Protein AF-B2ABG3-F1 (afdb_monomer)

Structure (mmCIF, N/CA/C/O backbone):
data_AF-B2ABG3-F1
#
_entry.id   AF-B2ABG3-F1
#
loop_
_atom_site.group_PDB
_atom_site.id
_atom_site.type_symbol
_atom_site.label_atom_id
_atom_site.label_alt_id
_atom_site.label_comp_id
_atom_site.label_asym_i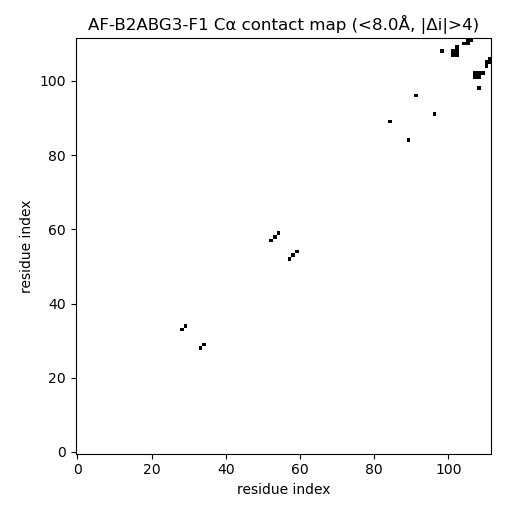d
_atom_site.label_entity_id
_atom_site.label_seq_id
_atom_site.pdbx_PDB_ins_code
_atom_site.Cartn_x
_atom_site.Cartn_y
_atom_site.Cartn_z
_atom_site.occupancy
_atom_site.B_iso_or_equiv
_atom_site.auth_se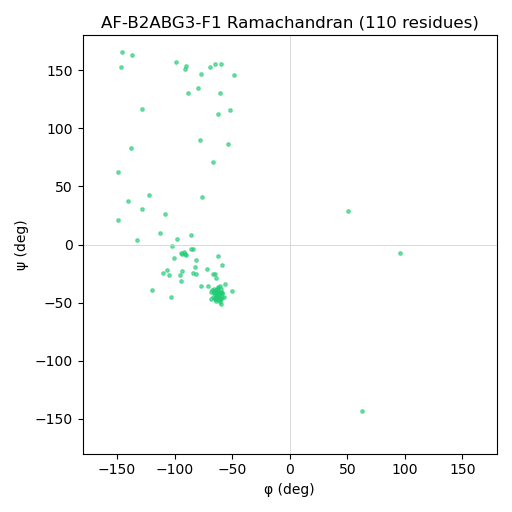q_id
_atom_site.auth_comp_id
_atom_site.auth_asym_id
_atom_site.auth_atom_id
_atom_site.pdbx_PDB_model_num
ATOM 1 N N . MET A 1 1 ? 32.255 -56.702 -76.978 1.00 50.16 1 MET A N 1
ATOM 2 C CA . MET A 1 1 ? 32.017 -55.247 -76.815 1.00 50.16 1 MET A CA 1
ATOM 3 C C . MET A 1 1 ? 30.894 -54.954 -75.803 1.00 50.16 1 MET A C 1
ATOM 5 O O . MET A 1 1 ? 29.896 -54.363 -76.181 1.00 50.16 1 MET A O 1
ATOM 9 N N . ILE A 1 2 ? 31.014 -55.326 -74.518 1.00 52.84 2 ILE A N 1
ATOM 10 C CA . ILE A 1 2 ? 30.039 -54.917 -73.473 1.00 52.84 2 ILE A CA 1
ATOM 11 C C . ILE A 1 2 ? 30.757 -54.794 -72.114 1.00 52.84 2 ILE A C 1
ATOM 13 O O . ILE A 1 2 ? 30.501 -55.562 -71.199 1.00 52.84 2 ILE A O 1
ATOM 17 N N . ALA A 1 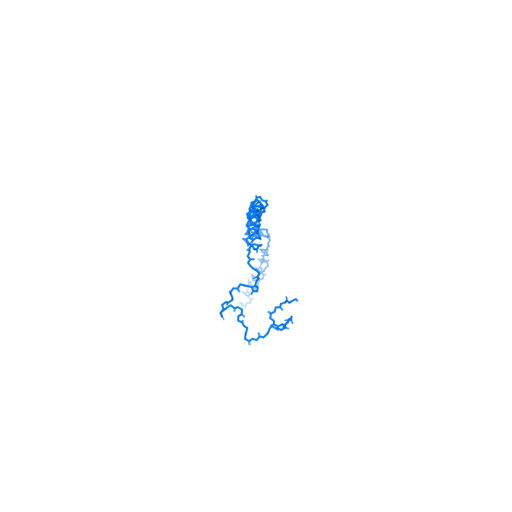3 ? 31.724 -53.882 -71.982 1.00 54.84 3 ALA A N 1
ATOM 18 C CA . ALA A 1 3 ? 32.421 -53.694 -70.697 1.00 54.84 3 ALA A CA 1
ATOM 19 C C . ALA A 1 3 ? 32.907 -52.257 -70.439 1.00 54.84 3 ALA A C 1
ATOM 21 O O . ALA A 1 3 ? 33.816 -52.050 -69.646 1.00 54.84 3 ALA A O 1
ATOM 22 N N . GLN A 1 4 ? 32.335 -51.245 -71.106 1.00 56.19 4 GLN A N 1
ATOM 23 C CA . GLN A 1 4 ? 32.898 -49.885 -71.035 1.00 56.19 4 GLN A CA 1
ATOM 24 C C . GLN A 1 4 ? 31.889 -48.763 -70.756 1.00 56.19 4 GLN A C 1
ATOM 26 O O . GLN A 1 4 ? 32.269 -47.599 -70.699 1.00 56.19 4 GLN A O 1
ATOM 31 N N . ARG A 1 5 ? 30.606 -49.079 -70.521 1.00 54.97 5 ARG A N 1
ATOM 32 C CA . ARG A 1 5 ? 29.562 -48.062 -70.263 1.00 54.97 5 ARG A CA 1
ATOM 33 C C . ARG A 1 5 ? 29.143 -47.886 -68.798 1.00 54.97 5 ARG A C 1
ATOM 35 O O . ARG A 1 5 ? 28.326 -47.012 -68.528 1.00 54.97 5 ARG A O 1
ATOM 42 N N . GLN A 1 6 ? 29.692 -48.649 -67.849 1.00 53.53 6 GLN A N 1
ATOM 43 C CA . GLN A 1 6 ? 29.273 -48.562 -66.437 1.00 53.53 6 GLN A CA 1
ATOM 44 C C . GLN A 1 6 ? 30.197 -47.741 -65.521 1.00 53.53 6 GLN A C 1
ATOM 46 O O . GLN A 1 6 ? 29.782 -47.379 -64.426 1.00 53.53 6 GLN A O 1
ATOM 51 N N . VAL A 1 7 ? 31.400 -47.356 -65.962 1.00 53.38 7 VAL A N 1
ATOM 52 C CA . VAL A 1 7 ? 32.369 -46.666 -65.082 1.00 53.38 7 VAL A CA 1
ATOM 53 C C . VAL A 1 7 ? 32.102 -45.153 -64.957 1.00 53.38 7 VAL A C 1
ATOM 55 O O . VAL A 1 7 ? 32.480 -44.532 -63.969 1.00 53.38 7 VAL A O 1
ATOM 58 N N . MET A 1 8 ? 31.359 -44.546 -65.889 1.00 54.50 8 MET A N 1
ATOM 59 C CA . MET A 1 8 ? 31.159 -43.084 -65.912 1.00 54.50 8 MET A CA 1
ATOM 60 C C . MET A 1 8 ? 29.999 -42.568 -65.043 1.00 54.50 8 MET A C 1
ATOM 62 O O . MET A 1 8 ? 29.819 -41.359 -64.937 1.00 54.50 8 MET A O 1
ATOM 66 N N . ARG A 1 9 ? 29.206 -43.441 -64.403 1.00 53.69 9 ARG A N 1
ATOM 67 C CA . ARG A 1 9 ? 28.102 -43.003 -63.519 1.00 53.69 9 ARG A CA 1
ATOM 68 C C . ARG A 1 9 ? 28.490 -42.941 -62.041 1.00 53.69 9 ARG A C 1
ATOM 70 O O . ARG A 1 9 ? 27.951 -42.112 -61.319 1.00 53.69 9 ARG A O 1
ATOM 77 N N . PHE A 1 10 ? 29.480 -43.725 -61.612 1.00 53.34 10 PHE A N 1
ATOM 78 C CA . PHE A 1 10 ? 29.893 -43.763 -6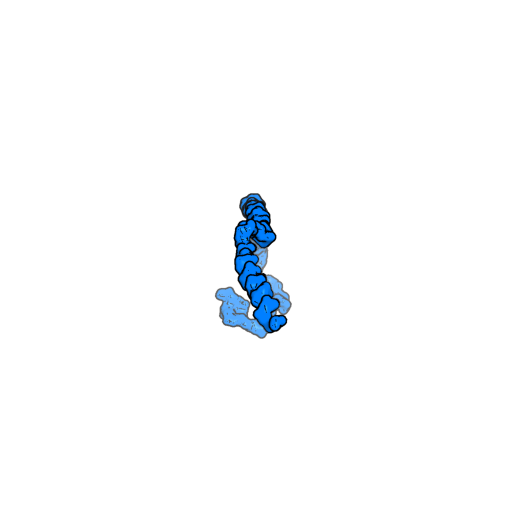0.205 1.00 53.34 10 PHE A CA 1
ATOM 79 C C . PHE A 1 10 ? 30.752 -42.548 -59.803 1.00 53.34 10 PHE A C 1
ATOM 81 O O . PHE A 1 10 ? 30.591 -41.993 -58.718 1.00 53.34 10 PHE A O 1
ATOM 88 N N . ALA A 1 11 ? 31.605 -42.055 -60.710 1.00 53.34 11 ALA A N 1
ATOM 89 C CA . ALA A 1 11 ? 32.451 -40.883 -60.461 1.00 53.34 11 ALA A CA 1
ATOM 90 C C . ALA A 1 11 ? 31.673 -39.547 -60.421 1.00 53.34 11 ALA A C 1
ATOM 92 O O . ALA A 1 11 ? 32.143 -38.578 -59.826 1.00 53.34 11 ALA A O 1
ATOM 93 N N . ALA A 1 12 ? 30.474 -39.491 -61.014 1.00 53.72 12 ALA A N 1
ATOM 94 C CA . ALA A 1 12 ? 29.625 -38.297 -61.005 1.00 53.72 12 ALA A CA 1
ATOM 95 C C . ALA A 1 12 ? 28.820 -38.136 -59.699 1.00 53.72 12 ALA A C 1
ATOM 97 O O . ALA A 1 12 ? 28.485 -37.016 -59.323 1.00 53.72 12 ALA A O 1
ATOM 98 N N . GLN A 1 13 ? 28.546 -39.229 -58.974 1.00 54.69 13 GLN A N 1
ATOM 99 C CA . GLN A 1 13 ? 27.809 -39.184 -57.701 1.00 54.69 13 GLN A CA 1
ATOM 100 C C . GLN A 1 13 ? 28.698 -38.863 -56.490 1.00 54.69 13 GLN A C 1
ATOM 102 O O . GLN A 1 13 ? 28.213 -38.294 -55.516 1.00 54.69 13 GLN A O 1
ATOM 107 N N . LEU A 1 14 ? 30.003 -39.142 -56.562 1.00 55.22 14 LEU A N 1
ATOM 108 C CA . LEU A 1 14 ? 30.957 -38.859 -55.478 1.00 55.22 14 LEU A CA 1
ATOM 109 C C . LEU A 1 14 ? 31.446 -37.403 -55.426 1.00 55.22 14 LEU A C 1
ATOM 111 O O . LEU A 1 14 ? 32.014 -36.986 -54.422 1.00 55.22 14 LEU A O 1
ATOM 115 N N . ARG A 1 15 ? 31.211 -36.603 -56.474 1.00 53.84 15 ARG A N 1
ATOM 116 C CA . ARG A 1 15 ? 31.692 -35.211 -56.542 1.00 53.84 15 ARG A CA 1
ATOM 117 C C . ARG A 1 15 ? 30.722 -34.156 -56.006 1.00 53.84 15 ARG A C 1
ATOM 119 O O . ARG A 1 15 ? 31.133 -33.014 -55.851 1.00 53.84 15 ARG A O 1
ATOM 126 N N . ASN A 1 16 ? 29.481 -34.524 -55.681 1.00 53.38 16 ASN A N 1
ATOM 127 C CA . ASN A 1 16 ? 28.450 -33.568 -55.248 1.00 53.38 16 ASN A CA 1
ATOM 128 C C . ASN A 1 16 ? 28.006 -33.708 -53.782 1.00 53.38 16 ASN A C 1
ATOM 130 O O . ASN A 1 16 ? 27.043 -33.063 -53.377 1.00 53.38 16 ASN A O 1
ATOM 134 N N . GLN A 1 17 ? 28.695 -34.507 -52.958 1.00 56.25 17 GLN A N 1
ATOM 135 C CA . GLN A 1 17 ? 28.347 -34.643 -51.533 1.00 56.25 17 GLN A CA 1
ATOM 136 C C . GLN A 1 17 ? 29.133 -33.720 -50.587 1.00 56.25 17 GLN A C 1
ATOM 138 O O . GLN A 1 17 ? 28.754 -33.583 -49.426 1.00 56.25 17 GLN A O 1
ATOM 143 N N . THR A 1 18 ? 30.149 -32.999 -51.073 1.00 58.50 18 THR A N 1
ATOM 144 C CA . THR A 1 18 ? 31.009 -32.139 -50.230 1.00 58.50 18 THR A CA 1
ATOM 145 C C . THR A 1 18 ? 30.783 -30.639 -50.439 1.00 58.50 18 THR A C 1
ATOM 147 O O . THR A 1 18 ? 31.657 -29.820 -50.173 1.00 58.50 18 THR A O 1
ATOM 150 N N . GLN A 1 19 ? 29.581 -30.253 -50.871 1.00 55.00 19 GLN A N 1
ATOM 151 C CA . GLN A 1 19 ? 29.067 -28.895 -50.675 1.00 55.00 19 GLN A CA 1
ATOM 152 C C . GLN A 1 19 ? 27.742 -28.895 -49.910 1.00 55.00 19 GLN A C 1
ATOM 154 O O . GLN A 1 19 ? 26.870 -28.060 -50.129 1.00 55.00 19 GLN A O 1
ATOM 159 N N . ARG A 1 20 ? 27.647 -29.725 -48.864 1.00 58.12 20 ARG A N 1
ATOM 160 C CA . ARG A 1 20 ? 26.996 -29.248 -47.638 1.00 58.12 20 ARG A CA 1
ATOM 161 C C . ARG A 1 20 ? 27.881 -28.149 -47.054 1.00 58.12 20 ARG A C 1
ATOM 163 O O . ARG A 1 20 ? 28.582 -28.351 -46.069 1.00 58.12 20 ARG A O 1
ATOM 170 N N . ARG A 1 21 ? 27.900 -26.991 -47.726 1.00 55.91 21 ARG A N 1
ATOM 171 C CA . ARG A 1 21 ? 28.333 -25.745 -47.114 1.00 55.91 21 ARG A CA 1
ATOM 172 C C . ARG A 1 21 ? 27.504 -25.647 -45.849 1.00 55.91 21 ARG A C 1
ATOM 174 O O . ARG A 1 21 ? 26.276 -25.629 -45.905 1.00 55.91 21 ARG A O 1
ATOM 181 N N . LEU A 1 22 ? 28.200 -25.691 -44.727 1.00 56.88 22 LEU A N 1
ATOM 182 C CA . LEU A 1 22 ? 27.712 -25.256 -43.439 1.00 56.88 22 LEU A CA 1
ATOM 183 C C . LEU A 1 22 ? 27.211 -23.821 -43.637 1.00 56.88 22 LEU A C 1
ATOM 185 O O . LEU A 1 22 ? 27.961 -22.866 -43.484 1.00 56.88 22 LEU A O 1
ATOM 189 N N . ALA A 1 23 ? 25.955 -23.658 -44.050 1.00 52.88 23 ALA A N 1
ATOM 190 C CA . ALA A 1 23 ? 25.285 -22.367 -44.146 1.00 52.88 23 ALA A CA 1
ATOM 191 C C . ALA A 1 23 ? 24.887 -21.886 -42.739 1.00 52.88 23 ALA A C 1
ATOM 193 O O . ALA A 1 23 ? 23.788 -21.397 -42.514 1.00 52.88 23 ALA A O 1
ATOM 194 N N . SER A 1 24 ? 25.773 -22.080 -41.760 1.00 57.09 24 SER A N 1
ATOM 195 C CA . SER A 1 24 ? 25.600 -21.646 -40.378 1.00 57.09 24 SER A CA 1
ATOM 196 C C . SER A 1 24 ? 26.322 -20.329 -40.087 1.00 57.09 24 SER A C 1
ATOM 198 O O . SER A 1 24 ? 26.318 -19.891 -38.943 1.00 57.09 24 SER A O 1
ATOM 200 N N . THR A 1 25 ? 26.937 -19.671 -41.079 1.00 57.69 25 THR A N 1
ATOM 201 C CA . THR A 1 25 ? 27.749 -18.463 -40.837 1.00 57.69 25 THR A CA 1
ATOM 202 C C . THR A 1 25 ? 27.591 -17.363 -41.890 1.00 57.69 25 THR A C 1
ATOM 204 O O . THR A 1 25 ? 28.568 -16.696 -42.208 1.00 57.69 25 THR A O 1
ATOM 207 N N . GLU A 1 26 ? 26.389 -17.138 -42.428 1.00 53.50 26 GLU A N 1
ATOM 208 C CA . GLU A 1 26 ? 26.108 -15.897 -43.190 1.00 53.50 26 GLU A CA 1
ATOM 209 C C . GLU A 1 26 ? 25.147 -14.955 -42.438 1.00 53.50 26 GLU A C 1
ATOM 211 O O . GLU A 1 26 ? 25.245 -13.738 -42.551 1.00 53.50 26 GLU A O 1
ATOM 216 N N . HIS A 1 27 ? 24.313 -15.500 -41.540 1.00 55.41 27 HIS A N 1
ATOM 217 C CA . HIS A 1 27 ? 23.404 -14.736 -40.666 1.00 55.41 27 HIS A CA 1
ATOM 218 C C . HIS A 1 27 ? 23.538 -15.101 -39.179 1.00 55.41 27 HIS A C 1
ATOM 220 O O . HIS A 1 27 ? 22.579 -15.014 -38.415 1.00 55.41 27 HI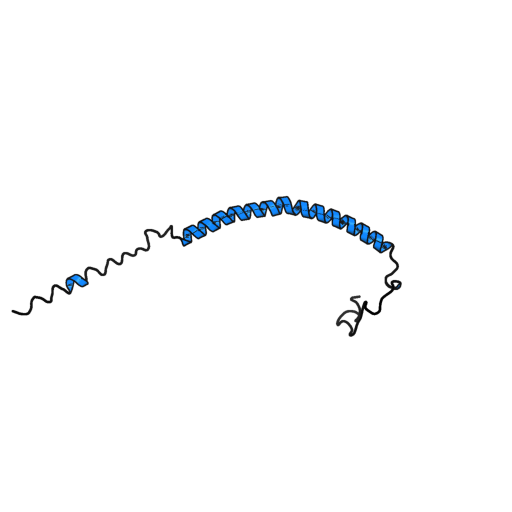S A O 1
ATOM 226 N N . ALA A 1 28 ? 24.734 -15.505 -38.738 1.00 56.75 28 ALA A N 1
ATOM 227 C CA . ALA A 1 28 ? 24.985 -15.898 -37.345 1.00 56.75 28 ALA A CA 1
ATOM 228 C C . ALA A 1 28 ? 24.772 -14.761 -36.313 1.00 56.75 28 ALA A C 1
ATOM 230 O O . ALA A 1 28 ? 24.759 -15.026 -35.114 1.00 56.75 28 ALA A O 1
ATOM 231 N N . GLY A 1 29 ? 24.585 -13.512 -36.762 1.00 58.09 29 GLY A N 1
ATOM 232 C CA . GLY A 1 29 ? 24.310 -12.352 -35.905 1.00 58.09 29 GLY A CA 1
ATOM 233 C C . GLY A 1 29 ? 22.867 -11.830 -35.934 1.00 58.09 29 GLY A C 1
ATOM 234 O O . GLY A 1 29 ? 22.440 -11.195 -34.972 1.00 58.09 29 GLY A O 1
ATOM 235 N N . GLU A 1 30 ? 22.090 -12.106 -36.986 1.00 64.31 30 GLU A N 1
ATOM 236 C CA . GLU A 1 30 ? 20.748 -11.534 -37.176 1.00 64.31 30 GLU A CA 1
ATOM 237 C C . GLU A 1 30 ? 19.757 -12.588 -37.681 1.00 64.31 30 GLU A C 1
ATOM 239 O O . GLU A 1 30 ? 19.455 -12.696 -38.865 1.00 64.31 30 GLU A O 1
ATOM 244 N N . ASN A 1 31 ? 19.220 -13.367 -36.742 1.00 81.00 31 ASN A N 1
ATOM 245 C CA . ASN A 1 31 ? 18.029 -14.187 -36.960 1.00 81.00 31 ASN A CA 1
ATOM 246 C C . ASN A 1 31 ? 16.791 -13.453 -36.403 1.00 81.00 31 ASN A C 1
ATOM 248 O O . ASN A 1 31 ? 16.919 -12.619 -35.501 1.00 81.00 31 ASN A O 1
ATOM 252 N N . ALA A 1 32 ? 15.588 -13.774 -36.886 1.00 86.19 32 ALA A N 1
ATOM 253 C CA . ALA A 1 32 ? 14.329 -13.164 -36.444 1.00 86.19 32 ALA A CA 1
ATOM 254 C C . ALA A 1 32 ? 14.178 -13.175 -34.909 1.00 86.19 32 ALA A C 1
ATOM 256 O O . ALA A 1 32 ? 13.812 -12.159 -34.323 1.00 86.19 32 ALA A O 1
ATOM 257 N N . PHE A 1 33 ? 14.584 -14.272 -34.264 1.00 88.06 33 PHE A N 1
ATOM 258 C CA . PHE A 1 33 ? 14.615 -14.409 -32.806 1.00 88.06 33 PHE A CA 1
ATOM 259 C C . PHE A 1 33 ? 15.558 -13.409 -32.109 1.00 88.06 33 PHE A C 1
ATOM 261 O O . PHE A 1 33 ? 15.209 -12.813 -31.091 1.00 88.06 33 PHE A O 1
ATOM 268 N N . VAL A 1 34 ? 16.760 -13.186 -32.658 1.00 89.44 34 VAL A N 1
ATOM 269 C CA . VAL A 1 34 ? 17.732 -12.231 -32.093 1.00 89.44 34 VAL A CA 1
ATOM 270 C C . VAL A 1 34 ? 17.208 -10.800 -32.227 1.00 89.44 34 VAL A C 1
ATOM 272 O O . VAL A 1 34 ? 17.334 -10.009 -31.290 1.00 89.44 34 VAL A O 1
ATOM 275 N N . ARG A 1 35 ? 16.560 -10.477 -33.354 1.00 88.81 35 ARG A N 1
ATOM 276 C CA . ARG A 1 35 ? 15.918 -9.175 -33.588 1.00 88.81 35 ARG A CA 1
ATOM 277 C C . ARG A 1 35 ? 14.767 -8.922 -32.617 1.00 88.81 35 ARG A C 1
ATOM 279 O O . ARG A 1 35 ? 14.711 -7.855 -32.015 1.00 88.81 35 ARG A O 1
ATOM 286 N N . GLU A 1 36 ? 13.895 -9.904 -32.417 1.00 90.94 36 GLU A N 1
ATOM 287 C CA . GLU A 1 36 ? 12.792 -9.805 -31.459 1.00 90.94 36 GLU A CA 1
ATOM 288 C C . GLU A 1 36 ? 13.306 -9.608 -30.029 1.00 90.94 36 GLU A C 1
ATOM 290 O O . GLU A 1 36 ? 12.863 -8.703 -29.326 1.00 90.94 36 GLU A O 1
ATOM 295 N N . ARG A 1 37 ? 14.318 -10.375 -29.608 1.00 93.00 37 ARG A N 1
ATOM 296 C CA . ARG A 1 37 ? 14.901 -10.235 -28.268 1.00 93.00 37 ARG A CA 1
ATOM 297 C C . ARG A 1 37 ? 15.524 -8.855 -28.044 1.00 93.00 37 ARG A C 1
ATOM 299 O O . ARG A 1 37 ? 15.416 -8.313 -26.944 1.00 93.00 37 ARG A O 1
ATOM 306 N N . ARG A 1 38 ? 16.167 -8.278 -29.066 1.00 91.38 38 ARG A N 1
ATOM 307 C CA . ARG A 1 38 ? 16.675 -6.897 -29.019 1.00 91.38 38 ARG A CA 1
ATOM 308 C C . ARG A 1 38 ? 15.535 -5.894 -28.882 1.00 91.38 38 ARG A C 1
ATOM 310 O O . ARG A 1 38 ? 15.593 -5.067 -27.980 1.00 91.38 38 ARG A O 1
ATOM 317 N N . HIS A 1 39 ? 14.486 -6.037 -29.688 1.00 93.38 39 HIS A N 1
ATOM 318 C CA . HIS A 1 39 ? 13.305 -5.180 -29.625 1.00 93.38 39 HIS A CA 1
ATOM 319 C C . HIS A 1 39 ? 12.632 -5.224 -28.243 1.00 93.38 39 HIS A C 1
ATOM 321 O O . HIS A 1 39 ? 12.355 -4.183 -27.652 1.00 93.38 39 HIS A O 1
ATOM 327 N N . VAL A 1 40 ? 12.455 -6.417 -27.665 1.00 95.62 40 VAL A N 1
ATOM 328 C CA . VAL A 1 40 ? 11.920 -6.581 -26.303 1.00 95.62 40 VAL A CA 1
ATOM 329 C C . VAL A 1 40 ? 12.827 -5.915 -25.271 1.00 95.62 40 VAL A C 1
ATOM 331 O O . VAL A 1 40 ? 12.337 -5.231 -24.377 1.00 95.62 40 VAL A O 1
ATOM 334 N N . LYS A 1 41 ? 14.149 -6.072 -25.391 1.00 95.19 41 LYS A N 1
ATOM 335 C CA . LYS A 1 41 ? 15.106 -5.449 -24.467 1.00 95.19 41 LYS A CA 1
ATOM 336 C C . LYS A 1 41 ? 15.077 -3.919 -24.550 1.00 95.19 41 LYS A C 1
ATOM 338 O O . LYS A 1 41 ? 15.150 -3.253 -23.520 1.00 95.19 41 LYS A O 1
ATOM 343 N N . GLU A 1 42 ? 14.970 -3.366 -25.752 1.00 95.12 42 GLU A N 1
ATOM 344 C CA . GLU A 1 42 ? 14.862 -1.923 -25.985 1.00 95.12 42 GLU A CA 1
ATOM 345 C C . GLU A 1 42 ? 13.541 -1.370 -25.440 1.00 95.12 42 GLU A C 1
ATOM 347 O O . GLU A 1 42 ? 13.552 -0.382 -24.702 1.00 95.12 42 GLU A O 1
ATOM 352 N N . HIS A 1 43 ? 12.424 -2.055 -25.699 1.00 95.81 43 HIS A N 1
ATOM 353 C CA . HIS A 1 43 ? 11.121 -1.702 -25.143 1.00 95.81 43 HIS A CA 1
ATOM 354 C C . HIS A 1 43 ? 11.126 -1.751 -23.608 1.00 95.81 43 HIS A C 1
ATOM 356 O O . HIS A 1 43 ? 10.717 -0.789 -22.957 1.00 95.81 43 HIS A O 1
ATOM 362 N N . ALA A 1 44 ? 11.666 -2.826 -23.022 1.00 96.25 44 ALA A N 1
ATOM 363 C CA . ALA A 1 44 ? 11.767 -2.998 -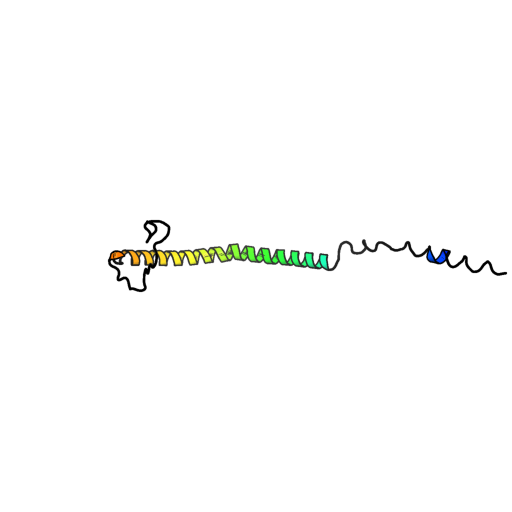21.575 1.00 96.25 44 ALA A CA 1
ATOM 364 C C . ALA A 1 44 ? 12.591 -1.887 -20.914 1.00 96.25 44 ALA A C 1
ATOM 366 O O . ALA A 1 44 ? 12.220 -1.389 -19.857 1.00 96.25 44 ALA A O 1
ATOM 367 N N . LYS A 1 45 ? 13.677 -1.429 -21.549 1.00 95.31 45 LYS A N 1
ATOM 368 C CA . LYS A 1 45 ? 14.466 -0.301 -21.033 1.00 95.31 45 LYS A CA 1
ATOM 369 C C . LYS A 1 45 ? 13.613 0.965 -20.883 1.00 95.31 45 LYS A C 1
ATOM 371 O O . LYS A 1 45 ? 13.734 1.662 -19.877 1.00 95.31 45 LYS A O 1
ATOM 376 N N . GLY A 1 46 ? 12.752 1.251 -21.861 1.00 95.12 46 GLY A N 1
ATOM 377 C CA . GLY A 1 46 ? 11.838 2.394 -21.818 1.00 95.12 46 GLY A CA 1
ATOM 378 C C . GLY A 1 46 ? 10.749 2.246 -20.755 1.00 95.12 46 GLY A C 1
ATOM 379 O O . GLY A 1 46 ? 10.528 3.168 -19.968 1.00 95.12 46 GLY A O 1
ATOM 380 N N . THR A 1 47 ? 10.098 1.081 -20.689 1.00 96.44 47 THR A N 1
ATOM 381 C CA . THR A 1 47 ? 9.013 0.842 -19.726 1.00 96.44 47 THR A CA 1
ATOM 382 C C . THR A 1 47 ? 9.523 0.799 -18.289 1.00 96.44 47 THR A C 1
ATOM 384 O O . THR A 1 47 ? 8.903 1.401 -17.416 1.00 96.44 47 THR A O 1
ATOM 387 N N . THR A 1 48 ? 10.674 0.174 -18.025 1.00 97.00 48 THR A N 1
ATOM 388 C CA . THR A 1 48 ? 11.289 0.166 -16.690 1.00 97.00 48 THR A CA 1
ATOM 389 C C . THR A 1 48 ? 11.618 1.580 -16.219 1.00 97.00 48 THR A C 1
ATOM 391 O O . THR A 1 48 ? 11.349 1.911 -15.066 1.00 97.00 48 THR A O 1
ATOM 394 N N . GLU A 1 49 ? 12.142 2.439 -17.097 1.00 96.50 49 GLU A N 1
ATOM 395 C CA . GLU A 1 49 ? 12.438 3.828 -16.741 1.00 96.50 49 GLU A CA 1
ATOM 396 C C . GLU A 1 49 ? 11.167 4.628 -16.426 1.00 96.50 49 GLU A C 1
ATOM 398 O O . GLU A 1 49 ? 11.141 5.389 -15.457 1.00 96.50 49 GLU A O 1
ATOM 403 N N . LEU A 1 50 ? 10.098 4.433 -17.205 1.00 96.81 50 LEU A N 1
ATOM 404 C CA . LEU A 1 50 ? 8.797 5.049 -16.942 1.00 96.81 50 LEU A CA 1
ATOM 405 C C . LEU A 1 50 ? 8.245 4.626 -15.574 1.00 96.81 50 LEU A C 1
ATOM 407 O O . LEU A 1 50 ? 7.908 5.483 -14.758 1.00 96.81 50 LEU A O 1
ATOM 411 N N . TRP A 1 51 ? 8.198 3.321 -15.298 1.00 97.81 51 TRP A N 1
ATOM 412 C CA . TRP A 1 51 ? 7.694 2.798 -14.026 1.00 97.81 51 TRP A CA 1
ATOM 413 C C . TRP A 1 51 ? 8.539 3.251 -12.841 1.00 97.81 51 TRP A C 1
ATOM 415 O O . TRP A 1 51 ? 7.986 3.629 -11.813 1.00 97.81 51 TRP A O 1
ATOM 425 N N . ARG A 1 52 ? 9.866 3.310 -12.993 1.00 97.38 52 ARG A N 1
ATOM 426 C CA . ARG A 1 52 ? 10.756 3.869 -11.970 1.00 97.38 52 ARG A CA 1
ATOM 427 C C . ARG A 1 52 ? 10.378 5.310 -11.628 1.00 97.38 52 ARG A C 1
ATOM 429 O O . ARG A 1 52 ? 10.303 5.651 -10.452 1.00 97.38 52 ARG A O 1
ATOM 436 N N . LYS A 1 53 ? 10.112 6.148 -12.633 1.00 97.25 53 LYS A N 1
ATOM 437 C CA . LYS A 1 53 ? 9.703 7.543 -12.414 1.00 97.25 53 LYS A CA 1
ATOM 438 C C . LYS A 1 53 ? 8.352 7.633 -11.715 1.00 97.25 53 LYS A C 1
ATOM 440 O O . LYS A 1 53 ? 8.242 8.376 -10.751 1.00 97.25 53 LYS A O 1
ATOM 445 N N . ILE A 1 54 ? 7.353 6.864 -12.141 1.00 97.38 54 ILE A N 1
ATOM 446 C CA . ILE A 1 54 ? 6.035 6.851 -11.484 1.00 97.38 54 ILE A CA 1
ATOM 447 C C . ILE A 1 54 ? 6.178 6.426 -10.015 1.00 97.38 54 ILE A C 1
ATOM 449 O O . ILE A 1 54 ? 5.683 7.107 -9.116 1.00 97.38 54 ILE A O 1
ATOM 453 N N . SER A 1 55 ? 6.923 5.353 -9.751 1.00 97.75 55 SER A N 1
ATOM 454 C CA . SER A 1 55 ? 7.145 4.850 -8.393 1.00 97.75 55 SER A CA 1
ATOM 455 C C . SER A 1 55 ? 7.901 5.823 -7.492 1.00 97.75 55 SER A C 1
ATOM 457 O O . SER A 1 55 ? 7.706 5.785 -6.286 1.00 97.75 55 SER A O 1
ATOM 459 N N . LEU A 1 56 ? 8.760 6.688 -8.037 1.00 97.12 56 LEU A N 1
ATOM 460 C CA . LEU A 1 56 ? 9.534 7.644 -7.237 1.00 97.12 56 LEU A CA 1
ATOM 461 C C . LEU A 1 56 ? 8.879 9.023 -7.133 1.00 97.12 56 LEU A C 1
ATOM 463 O O . LEU A 1 56 ? 9.041 9.692 -6.118 1.00 97.12 56 LEU A O 1
ATOM 467 N N . TYR A 1 57 ? 8.144 9.456 -8.154 1.00 96.88 57 TYR A N 1
ATOM 468 C CA . TYR A 1 57 ? 7.589 10.809 -8.207 1.00 96.88 57 TYR A CA 1
ATOM 469 C C . TYR A 1 57 ? 6.094 10.871 -7.921 1.00 96.88 57 TYR A C 1
ATOM 471 O O . TYR A 1 57 ? 5.618 11.902 -7.464 1.00 96.88 57 TYR A O 1
ATOM 479 N N . THR A 1 58 ? 5.343 9.800 -8.166 1.00 97.69 58 THR A N 1
ATOM 480 C CA . THR A 1 58 ? 3.887 9.792 -7.967 1.00 97.69 58 THR A CA 1
ATOM 481 C C . THR A 1 58 ? 3.501 9.066 -6.688 1.00 97.69 58 THR A C 1
ATOM 483 O O . THR A 1 58 ? 2.690 9.573 -5.915 1.00 97.69 58 THR A O 1
ATOM 486 N N . VAL A 1 59 ? 4.094 7.896 -6.437 1.00 98.19 59 VAL A N 1
ATOM 487 C CA . VAL A 1 59 ? 3.715 7.060 -5.289 1.00 98.19 59 VAL A CA 1
ATOM 488 C C . VAL A 1 59 ? 4.032 7.728 -3.944 1.00 98.19 59 VAL A C 1
ATOM 490 O O . VAL A 1 59 ? 3.127 7.763 -3.111 1.00 98.19 59 VAL A O 1
ATOM 493 N N . PRO A 1 60 ? 5.224 8.312 -3.692 1.00 98.31 60 PRO A N 1
ATOM 494 C CA . PRO A 1 60 ? 5.510 8.890 -2.380 1.00 98.31 60 PRO A CA 1
ATOM 495 C C . PRO A 1 60 ? 4.593 10.071 -2.030 1.00 98.31 60 PRO A C 1
ATOM 497 O O . PRO A 1 60 ? 4.040 10.054 -0.932 1.00 98.31 60 PRO A O 1
ATOM 500 N N . PRO A 1 61 ? 4.318 11.042 -2.930 1.00 98.00 61 PRO A N 1
ATOM 501 C CA . PRO A 1 61 ? 3.327 12.081 -2.647 1.00 98.00 61 PRO A CA 1
ATOM 502 C C . PRO A 1 61 ? 1.924 11.530 -2.367 1.00 98.00 61 PRO A C 1
ATOM 504 O O . PRO A 1 61 ? 1.271 11.983 -1.429 1.00 98.00 61 PRO A O 1
ATOM 507 N N . ALA A 1 62 ? 1.470 10.531 -3.132 1.00 98.06 62 ALA A N 1
ATOM 508 C CA . ALA A 1 62 ? 0.166 9.909 -2.910 1.00 98.06 62 ALA A CA 1
ATOM 509 C C . ALA A 1 62 ? 0.086 9.220 -1.539 1.00 98.06 62 ALA A C 1
ATOM 511 O O . ALA A 1 62 ? -0.901 9.383 -0.824 1.00 98.06 62 ALA A O 1
ATOM 512 N N . LEU A 1 63 ? 1.142 8.501 -1.145 1.00 98.44 63 LEU A N 1
ATOM 513 C CA . LEU A 1 63 ? 1.224 7.864 0.167 1.00 98.44 63 LEU A CA 1
ATOM 514 C C . LEU A 1 63 ? 1.261 8.889 1.297 1.00 98.44 63 LEU A C 1
ATOM 516 O O . LEU A 1 63 ? 0.586 8.684 2.300 1.00 98.44 63 LEU A O 1
ATOM 520 N N . ILE A 1 64 ? 1.997 9.993 1.144 1.00 98.50 64 ILE A N 1
ATOM 521 C CA . ILE A 1 64 ? 2.040 11.064 2.149 1.00 98.50 64 ILE A CA 1
ATOM 522 C C . ILE A 1 64 ? 0.640 11.647 2.354 1.00 98.50 64 ILE A C 1
ATOM 524 O O . ILE A 1 64 ? 0.172 11.723 3.486 1.00 98.50 64 ILE A O 1
ATOM 528 N N . LEU A 1 65 ? -0.058 11.998 1.271 1.00 98.38 65 LEU A N 1
ATOM 529 C CA . LEU A 1 65 ? -1.415 12.544 1.348 1.00 98.38 65 LEU A CA 1
ATOM 530 C C . LEU A 1 65 ? -2.401 11.559 1.992 1.00 98.38 65 LEU A C 1
ATOM 532 O O . LEU A 1 65 ? -3.157 11.946 2.883 1.00 98.38 65 LEU A O 1
ATOM 536 N N . ALA A 1 66 ? -2.362 10.287 1.589 1.00 98.31 66 ALA A N 1
ATOM 537 C CA . ALA A 1 66 ? -3.199 9.248 2.184 1.00 98.31 66 ALA A CA 1
ATOM 538 C C . ALA A 1 66 ? -2.885 9.040 3.675 1.00 98.31 66 ALA A C 1
ATOM 540 O O . ALA A 1 66 ? -3.799 8.914 4.485 1.00 98.31 66 ALA A O 1
ATOM 541 N N . SER A 1 67 ? -1.603 9.064 4.048 1.00 98.50 67 SER A N 1
ATOM 542 C CA . SER A 1 67 ? -1.159 8.894 5.437 1.00 98.50 67 SER A CA 1
ATOM 543 C C . SER A 1 67 ? -1.610 10.052 6.320 1.00 98.50 67 SER A C 1
ATOM 545 O O . SER A 1 67 ? -2.055 9.821 7.438 1.00 98.50 67 SER A O 1
ATOM 547 N N . LEU A 1 68 ? -1.551 11.291 5.822 1.00 98.56 68 LEU A N 1
ATOM 548 C CA . LEU A 1 68 ? -2.051 12.462 6.546 1.00 98.56 68 LEU A CA 1
ATOM 549 C C . LEU A 1 68 ? -3.562 12.376 6.785 1.00 98.56 68 LEU A C 1
ATOM 551 O O . LEU A 1 68 ? -4.026 12.642 7.890 1.00 98.56 68 LEU A O 1
ATOM 555 N N . ASN A 1 69 ? -4.331 11.960 5.777 1.00 98.25 69 ASN A N 1
ATOM 556 C CA . ASN A 1 69 ? -5.768 11.759 5.942 1.00 98.25 69 ASN A CA 1
ATOM 557 C C . ASN A 1 69 ? -6.077 10.642 6.953 1.00 98.25 69 ASN A C 1
ATOM 559 O O . ASN A 1 69 ? -6.889 10.844 7.853 1.00 98.25 69 ASN A O 1
ATOM 563 N N . ALA A 1 70 ? -5.389 9.503 6.847 1.00 98.19 70 ALA A N 1
ATOM 564 C CA . ALA A 1 70 ? -5.545 8.394 7.781 1.00 98.19 70 ALA A CA 1
ATOM 565 C C . ALA A 1 70 ? -5.152 8.784 9.214 1.00 98.19 70 ALA A C 1
ATOM 567 O O . ALA A 1 70 ? -5.812 8.361 10.156 1.00 98.19 70 ALA A O 1
ATOM 568 N N . TYR A 1 71 ? -4.123 9.619 9.387 1.00 98.25 71 TYR A N 1
ATOM 569 C CA . TYR A 1 71 ? -3.709 10.117 10.697 1.00 98.25 71 TYR A CA 1
ATOM 570 C C . TYR A 1 71 ? -4.774 11.010 11.347 1.00 98.25 71 TYR A C 1
ATOM 572 O O . TYR A 1 71 ? -5.036 10.884 12.541 1.00 98.25 71 TYR A O 1
ATOM 580 N N . ASN A 1 72 ? -5.439 11.868 10.571 1.00 97.81 72 ASN A N 1
ATOM 581 C CA . ASN A 1 72 ? -6.542 12.676 11.093 1.00 97.81 72 ASN A CA 1
ATOM 582 C C . ASN A 1 72 ? -7.715 11.792 11.539 1.00 97.81 72 ASN A C 1
ATOM 584 O O . ASN A 1 72 ? -8.165 11.908 12.676 1.00 97.81 72 ASN A O 1
ATOM 588 N N . LEU A 1 73 ? -8.135 10.850 10.688 1.00 97.69 73 LEU A N 1
ATOM 589 C CA . LEU A 1 73 ? -9.193 9.889 11.017 1.00 97.69 73 LEU A CA 1
ATOM 590 C C . LEU A 1 73 ? -8.831 9.013 12.222 1.00 97.69 73 LEU A C 1
ATOM 592 O O . LEU A 1 73 ? -9.694 8.670 13.021 1.00 97.69 73 LEU A O 1
ATOM 596 N N . TRP A 1 74 ? -7.555 8.655 12.369 1.00 97.12 74 TRP A N 1
ATOM 597 C CA . TRP A 1 74 ? -7.049 7.921 13.525 1.00 97.12 74 TRP A CA 1
ATOM 598 C C . TRP A 1 74 ? -7.246 8.711 14.819 1.00 97.12 74 TRP A C 1
ATOM 600 O O . TRP A 1 74 ? -7.758 8.162 15.792 1.00 97.12 74 TRP A O 1
ATOM 610 N N . ASN A 1 75 ? -6.887 9.995 14.834 1.00 97.25 75 ASN A N 1
ATOM 611 C CA . ASN A 1 75 ? -7.070 10.840 16.015 1.00 97.25 75 ASN A CA 1
ATOM 612 C C . ASN A 1 75 ? -8.556 11.013 16.360 1.00 97.25 75 ASN A C 1
ATOM 614 O O . ASN A 1 75 ? -8.926 10.835 17.518 1.00 97.25 75 ASN A O 1
ATOM 618 N N . GLU A 1 76 ? -9.409 11.265 15.360 1.00 96.44 76 GLU A N 1
ATOM 619 C CA . GLU A 1 76 ? -10.868 11.334 15.539 1.00 96.44 76 GLU A CA 1
ATOM 620 C C . GLU A 1 76 ? -11.438 10.013 16.078 1.00 96.44 76 GLU A C 1
ATOM 622 O O . GLU A 1 76 ? -12.287 10.010 16.969 1.00 96.44 76 GLU A O 1
ATOM 627 N N . HIS A 1 77 ? -10.950 8.872 15.581 1.00 96.44 77 HIS A N 1
ATOM 628 C CA . HIS A 1 77 ? -11.368 7.556 16.056 1.00 96.44 77 HIS A CA 1
ATOM 629 C C . HIS A 1 77 ? -11.012 7.344 17.530 1.00 96.44 77 HIS A C 1
ATOM 631 O O . HIS A 1 77 ? -11.838 6.837 18.286 1.00 96.44 77 HIS A O 1
ATOM 637 N N . TRP A 1 78 ? -9.813 7.746 17.955 1.00 95.81 78 TRP A N 1
ATOM 638 C CA . TRP A 1 78 ? -9.399 7.623 19.354 1.00 95.81 78 TRP A CA 1
ATOM 639 C C . TRP A 1 78 ? -10.119 8.592 20.282 1.00 95.81 78 TRP A C 1
ATOM 641 O O . TRP A 1 78 ? -10.444 8.211 21.404 1.00 95.81 78 TRP A O 1
ATOM 651 N N . GLU A 1 79 ? -10.420 9.802 19.818 1.00 95.38 79 GLU A N 1
ATOM 652 C CA . GLU A 1 79 ? -11.267 10.741 20.552 1.00 95.38 79 GLU A CA 1
ATOM 653 C C . GLU A 1 79 ? -12.705 10.219 20.681 1.00 95.38 79 GLU A C 1
ATOM 655 O O . GLU A 1 79 ? -13.326 10.336 21.732 1.00 95.38 79 GLU A O 1
ATOM 660 N N . HIS A 1 80 ? -13.250 9.575 19.650 1.00 92.88 80 HIS A N 1
ATOM 661 C CA . HIS A 1 80 ? -14.539 8.896 19.766 1.00 92.88 80 HIS A CA 1
ATOM 662 C C . HIS A 1 80 ? -14.462 7.706 20.734 1.00 92.88 80 HIS A C 1
ATOM 664 O O . HIS A 1 80 ? -15.360 7.500 21.551 1.00 92.88 80 HIS A O 1
ATOM 670 N N . TRP A 1 81 ? -13.378 6.931 20.667 1.00 91.12 81 TRP A N 1
ATOM 671 C CA . TRP A 1 81 ? -13.169 5.763 21.515 1.00 91.12 81 TRP A CA 1
ATOM 672 C C . TRP A 1 81 ? -13.053 6.127 22.997 1.00 91.12 81 TRP A C 1
ATOM 674 O O . TRP A 1 81 ? -13.617 5.420 23.830 1.00 91.12 81 TRP A O 1
ATOM 684 N N . SER A 1 82 ? -12.378 7.230 23.336 1.00 91.19 82 SER A N 1
ATOM 685 C CA . SER A 1 82 ? -12.227 7.687 24.724 1.00 91.19 82 SER A CA 1
ATOM 686 C C . SER A 1 82 ? -13.546 8.127 25.362 1.00 91.19 82 SER A C 1
ATOM 688 O O . SER A 1 82 ? -13.676 8.064 26.582 1.00 91.19 82 SER A O 1
ATOM 690 N N . HIS A 1 83 ? -14.524 8.543 24.554 1.00 90.00 83 HIS A N 1
ATOM 691 C CA . HIS A 1 83 ? -15.862 8.912 25.016 1.00 90.00 83 HIS A CA 1
ATOM 692 C C . HIS A 1 83 ? -16.855 7.740 25.035 1.00 90.00 83 HIS A C 1
ATOM 694 O O . HIS A 1 83 ? -17.968 7.898 25.539 1.00 90.00 83 HIS A O 1
ATOM 700 N N . MET A 1 84 ? -16.503 6.574 24.485 1.00 84.31 84 MET A N 1
ATOM 701 C CA . MET A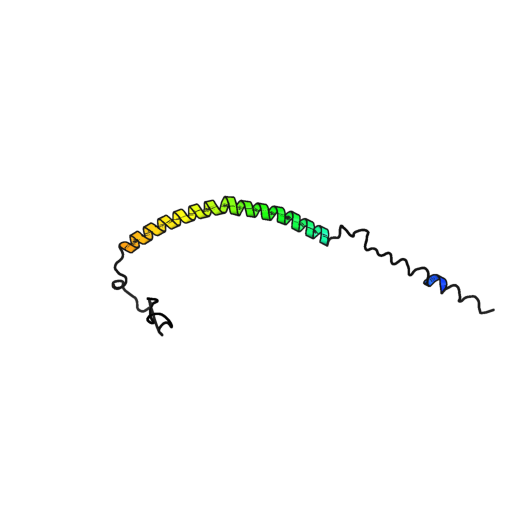 1 84 ? -17.391 5.415 24.527 1.00 84.31 84 MET A CA 1
ATOM 702 C C . MET A 1 84 ? -17.382 4.746 25.908 1.00 84.31 84 MET A C 1
ATOM 704 O O . MET A 1 84 ? -16.333 4.677 26.550 1.00 84.31 84 MET A O 1
ATOM 708 N N . PRO A 1 85 ? -18.521 4.175 26.345 1.00 87.19 85 PRO A N 1
ATOM 709 C CA . PRO A 1 85 ? -18.572 3.422 27.591 1.00 87.19 85 PRO A CA 1
ATOM 710 C C . PRO A 1 85 ? -17.607 2.222 27.552 1.00 87.19 85 PRO A C 1
ATOM 712 O O . PRO A 1 85 ? -17.282 1.728 26.454 1.00 87.19 85 PRO A O 1
ATOM 715 N N . PRO A 1 86 ? -17.149 1.740 28.723 1.00 85.94 86 PRO A N 1
ATOM 716 C CA . PRO A 1 86 ? -16.351 0.523 28.838 1.00 85.94 86 PRO A CA 1
ATOM 717 C C . PRO A 1 86 ? -16.974 -0.631 28.051 1.00 85.94 86 PRO A C 1
ATOM 719 O O . PRO A 1 86 ? -18.194 -0.734 27.950 1.00 85.94 86 PRO A O 1
ATOM 722 N N . LEU A 1 87 ? -16.143 -1.504 27.474 1.00 79.12 87 LEU A N 1
ATOM 723 C CA . LEU A 1 87 ? -16.612 -2.614 26.632 1.00 79.12 87 LEU A CA 1
ATOM 724 C C . LEU A 1 87 ? -17.611 -3.530 27.356 1.00 79.12 87 LEU A C 1
ATOM 726 O O . LEU A 1 87 ? -18.548 -3.999 26.723 1.00 79.12 87 LEU A O 1
ATOM 730 N N . GLU A 1 88 ? -17.437 -3.719 28.665 1.00 77.81 88 GLU A N 1
ATOM 731 C 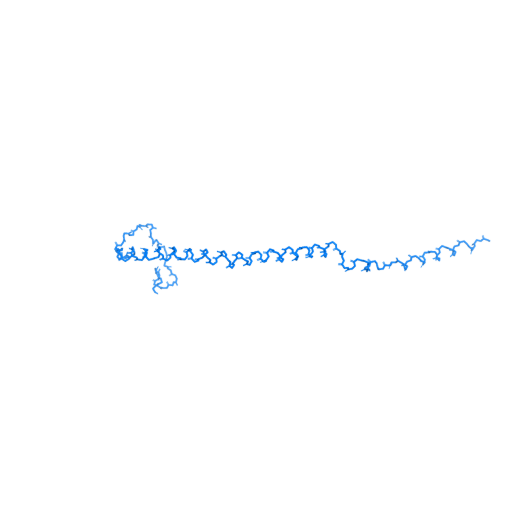CA . GLU A 1 88 ? -18.312 -4.532 29.523 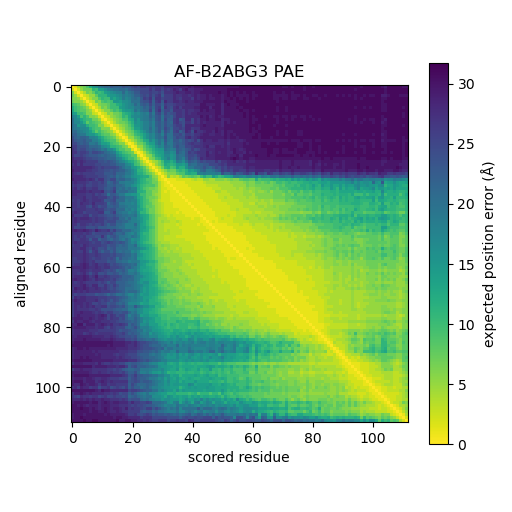1.00 77.81 88 GLU A CA 1
ATOM 732 C C . GLU A 1 88 ? -19.736 -3.968 29.648 1.00 77.81 88 GLU A C 1
ATOM 734 O O . GLU A 1 88 ? -20.682 -4.715 29.879 1.00 77.81 88 GLU A O 1
ATOM 739 N N . GLU A 1 89 ? -19.907 -2.656 29.466 1.00 82.00 89 GLU A N 1
ATOM 740 C CA . GLU A 1 89 ? -21.203 -1.975 29.563 1.00 82.00 89 GLU A CA 1
ATOM 741 C C . GLU A 1 89 ? -21.923 -1.883 28.207 1.00 82.00 89 GLU A C 1
ATOM 743 O O . GLU A 1 89 ? -23.067 -1.425 28.126 1.00 82.00 89 GLU A O 1
ATOM 748 N N . ARG A 1 90 ? -21.270 -2.295 27.111 1.00 85.50 90 ARG A N 1
ATOM 749 C CA . ARG A 1 90 ? -21.854 -2.232 25.766 1.00 85.50 90 ARG A CA 1
ATOM 750 C C . ARG A 1 90 ? -22.807 -3.404 25.561 1.00 85.50 90 ARG A C 1
ATOM 752 O O . ARG A 1 90 ? -22.484 -4.546 25.862 1.00 85.50 90 ARG A O 1
ATOM 759 N N . VAL A 1 91 ? -23.985 -3.117 25.008 1.00 87.44 91 VAL A N 1
ATOM 760 C CA . VAL A 1 91 ? -24.998 -4.141 24.718 1.00 87.44 91 VAL A CA 1
ATOM 761 C C . VAL A 1 91 ? -24.449 -5.134 23.695 1.00 87.44 91 VAL A C 1
ATOM 763 O O . VAL A 1 91 ? -24.262 -4.787 22.527 1.00 87.44 91 VAL A O 1
ATOM 766 N N . GLU A 1 92 ? -24.230 -6.372 24.132 1.00 86.50 92 GLU A N 1
ATOM 767 C CA . GLU A 1 92 ? -23.915 -7.493 23.252 1.00 86.50 92 GLU A CA 1
ATOM 768 C C . GLU A 1 92 ? -25.202 -8.158 22.768 1.00 86.50 92 GLU A C 1
ATOM 770 O O . GLU A 1 92 ? -26.102 -8.489 23.546 1.00 86.50 92 GLU A O 1
ATOM 775 N N . TYR A 1 93 ? -25.299 -8.369 21.460 1.00 90.19 93 TYR A N 1
ATOM 776 C CA . TYR A 1 93 ? -26.434 -9.078 20.880 1.00 90.19 93 TYR A CA 1
ATOM 777 C C . TYR A 1 93 ? -26.166 -10.588 20.799 1.00 90.19 93 TYR A C 1
ATOM 779 O O . TYR A 1 93 ? -25.022 -10.985 20.602 1.00 90.19 93 TYR A O 1
ATOM 787 N N . PRO A 1 94 ? -27.201 -11.453 20.816 1.00 90.88 94 PRO A N 1
ATOM 788 C CA . PRO A 1 94 ? -27.027 -12.915 20.789 1.00 90.88 94 PRO A CA 1
ATOM 789 C C . PRO A 1 94 ? -26.280 -13.472 19.566 1.00 90.88 94 PRO A C 1
ATOM 791 O O . PRO A 1 94 ? -25.843 -14.618 19.571 1.00 90.88 94 PRO A O 1
ATOM 794 N N . TYR A 1 95 ? -26.179 -12.684 18.494 1.00 90.31 95 TYR A N 1
ATOM 795 C CA . TYR A 1 95 ? -25.443 -13.036 17.280 1.00 90.31 95 TYR A CA 1
ATOM 796 C C . TYR A 1 95 ? -23.992 -12.527 17.272 1.00 90.31 95 TYR A C 1
ATOM 798 O O . TYR A 1 95 ? -23.231 -12.853 16.362 1.00 90.31 95 TYR A O 1
ATOM 806 N N . GLN A 1 96 ? -23.605 -11.710 18.249 1.00 90.38 96 GLN A N 1
ATOM 807 C CA . GLN A 1 96 ? -22.237 -11.244 18.444 1.00 90.38 96 GLN A CA 1
ATOM 808 C C . GLN A 1 96 ? -21.500 -12.208 19.376 1.00 90.38 96 GLN A C 1
ATOM 810 O O . GLN A 1 96 ? -22.117 -12.876 20.198 1.00 90.38 96 GLN A O 1
ATOM 815 N N . ASN A 1 97 ? -20.179 -12.319 19.211 1.00 86.81 97 ASN A N 1
ATOM 816 C CA . ASN A 1 97 ? -19.310 -13.130 20.073 1.00 86.81 97 ASN A CA 1
ATOM 817 C C . ASN A 1 97 ? -19.766 -14.590 20.298 1.00 86.81 97 ASN A C 1
ATOM 819 O O . ASN A 1 97 ? -19.423 -15.196 21.307 1.00 86.81 97 ASN A O 1
ATOM 823 N N . ILE A 1 98 ? -20.479 -15.206 19.344 1.00 89.06 98 ILE A N 1
ATOM 824 C CA . ILE A 1 98 ? -20.891 -16.613 19.465 1.00 89.06 98 ILE A CA 1
ATOM 825 C C . ILE A 1 98 ? -19.651 -17.515 19.581 1.00 89.06 98 ILE A C 1
ATOM 827 O O . ILE A 1 98 ? -18.730 -17.450 18.755 1.00 89.06 98 ILE A O 1
ATOM 831 N N . ARG A 1 99 ? -19.660 -18.408 20.577 1.00 86.38 99 ARG A N 1
ATOM 832 C CA . ARG A 1 99 ? -18.662 -19.467 20.775 1.00 86.38 99 ARG A CA 1
ATOM 833 C C . ARG A 1 99 ? -19.360 -20.810 20.945 1.00 86.38 99 ARG A C 1
ATOM 835 O O . ARG A 1 99 ? -20.104 -21.019 21.895 1.00 86.38 99 ARG A O 1
ATOM 842 N N . THR A 1 100 ? -19.121 -21.737 20.020 1.00 90.44 100 THR A N 1
ATOM 843 C CA . THR A 1 100 ? -19.593 -23.132 20.142 1.00 90.44 100 THR A CA 1
ATOM 844 C C . THR A 1 100 ? -18.542 -24.046 20.767 1.00 90.44 100 THR A C 1
ATOM 846 O O . THR A 1 100 ? -18.879 -25.098 21.308 1.00 90.44 100 THR A O 1
ATOM 849 N N . ARG A 1 101 ? -17.266 -23.656 20.678 1.00 89.25 101 ARG A N 1
ATOM 850 C CA . ARG A 1 101 ? -16.110 -24.283 21.321 1.00 89.25 101 ARG A CA 1
ATOM 851 C C . ARG A 1 101 ? -15.094 -23.207 21.684 1.00 89.25 101 ARG A C 1
ATOM 853 O O . ARG A 1 101 ? -15.018 -22.189 20.999 1.00 89.25 101 ARG A O 1
ATOM 860 N N . ASN A 1 102 ? -14.307 -23.487 22.714 1.00 90.06 102 ASN A N 1
ATOM 861 C CA . ASN A 1 102 ? -13.235 -22.607 23.165 1.00 90.06 102 ASN A CA 1
ATOM 862 C C . ASN A 1 102 ? -12.088 -22.575 22.145 1.00 90.06 102 ASN A C 1
ATOM 864 O O . ASN A 1 102 ? -11.855 -23.552 21.419 1.00 90.06 102 ASN A O 1
ATOM 868 N N . TYR A 1 103 ? -11.353 -21.465 22.116 1.00 89.94 103 TYR A N 1
ATOM 869 C CA . TYR A 1 103 ? -10.094 -21.375 21.386 1.00 89.94 103 TYR A CA 1
ATOM 870 C C . TYR A 1 103 ? -9.038 -22.310 21.989 1.00 89.94 103 TYR A C 1
ATOM 872 O O . TYR A 1 103 ? -9.102 -22.696 23.153 1.00 89.94 103 TYR A O 1
ATOM 880 N N . GLN A 1 104 ? -8.063 -22.708 21.172 1.00 91.94 104 GLN A N 1
ATOM 881 C CA . GLN A 1 104 ? -7.010 -23.661 21.559 1.00 91.94 104 GLN A CA 1
ATOM 882 C C . GLN A 1 104 ? -5.812 -22.987 22.252 1.00 91.94 104 GLN A C 1
ATOM 884 O O . GLN A 1 104 ? -4.776 -23.616 22.453 1.00 91.94 104 GLN A O 1
ATOM 889 N N . TRP A 1 105 ? -5.929 -21.699 22.560 1.00 86.00 105 TRP A N 1
ATOM 890 C CA . TRP A 1 105 ? -4.886 -20.847 23.117 1.00 86.00 105 TRP A CA 1
ATOM 891 C C . TRP A 1 105 ? -5.512 -19.828 24.072 1.00 86.00 105 TRP A C 1
ATOM 893 O O . TRP A 1 105 ? -6.727 -19.620 24.042 1.00 86.00 105 TRP A O 1
ATOM 903 N N . GLY A 1 106 ? -4.671 -19.172 24.874 1.00 84.44 106 GLY A N 1
ATOM 904 C CA . GLY A 1 106 ? -5.129 -18.206 25.871 1.00 84.44 106 GLY A CA 1
ATOM 905 C C . GLY A 1 106 ? -6.019 -18.858 26.930 1.00 84.44 106 GLY A C 1
ATOM 906 O O . GLY A 1 106 ? -5.806 -20.011 27.310 1.00 84.44 106 GLY A O 1
ATOM 907 N N . ASP A 1 107 ? -7.029 -18.120 27.376 1.00 85.25 107 ASP A N 1
ATOM 908 C CA . ASP A 1 107 ? -8.038 -18.551 28.351 1.00 85.25 107 ASP A CA 1
ATOM 909 C C . ASP A 1 107 ? -9.210 -19.334 27.718 1.00 85.25 107 ASP A C 1
ATOM 911 O O . ASP A 1 107 ? -10.084 -19.852 28.415 1.00 85.25 107 ASP A O 1
ATOM 915 N N . GLY A 1 108 ? -9.215 -19.461 26.389 1.00 84.75 108 GLY A N 1
ATOM 916 C CA . GLY A 1 108 ? -10.267 -20.121 25.624 1.00 84.75 108 GLY A CA 1
ATOM 917 C C . GLY A 1 108 ? -11.346 -19.191 25.056 1.00 84.75 108 GLY A C 1
ATOM 918 O O . GLY A 1 108 ? -12.131 -19.672 24.235 1.00 84.75 108 GLY A O 1
ATOM 919 N N . ASP A 1 109 ? -11.366 -17.897 25.391 1.00 82.06 109 ASP A N 1
ATOM 920 C CA . ASP A 1 109 ? -12.230 -16.879 24.765 1.00 82.06 109 ASP A CA 1
ATOM 921 C C . ASP A 1 109 ? -11.432 -15.752 24.093 1.00 82.06 109 ASP A C 1
ATOM 923 O O . ASP A 1 109 ? -11.771 -15.324 22.985 1.00 82.06 109 ASP A O 1
ATOM 927 N N . LYS A 1 110 ? -10.334 -15.298 24.698 1.00 74.12 110 LYS A N 1
ATOM 928 C CA . LYS A 1 110 ? -9.464 -14.257 24.149 1.00 74.12 110 LYS A CA 1
ATOM 929 C C . LYS A 1 110 ? -7.988 -14.615 24.333 1.00 74.12 110 LYS A C 1
ATOM 931 O O . LYS A 1 110 ? -7.587 -15.516 25.064 1.00 74.12 110 LYS A O 1
ATOM 936 N N . LEU A 1 111 ? -7.158 -13.923 23.560 1.00 61.72 111 LEU A N 1
ATOM 937 C CA . LEU A 1 111 ? -5.732 -13.848 23.842 1.00 61.72 111 LEU A CA 1
ATOM 938 C C . LEU A 1 111 ? -5.590 -12.826 24.974 1.00 61.72 111 LEU A C 1
ATOM 940 O O . LEU A 1 111 ? -5.543 -11.634 24.679 1.00 61.72 111 LEU A O 1
ATOM 944 N N . GLU A 1 112 ? -5.641 -13.261 26.233 1.00 55.22 112 GLU A N 1
ATOM 945 C CA . GLU A 1 112 ? -5.078 -12.443 27.319 1.00 55.22 112 GLU A CA 1
ATOM 946 C C . GLU A 1 112 ? -3.553 -12.350 27.173 1.00 55.22 112 GLU A C 1
ATOM 948 O O . GLU A 1 112 ? -2.915 -13.392 26.878 1.00 55.22 112 GLU A O 1
#

Mean predicted aligned error: 14.91 Å

Radius of gyration: 41.14 Å; Cα contacts (8 Å, |Δi|>4): 17; chains: 1; bounding box: 60×68×106 Å

Sequence (112 aa):
MIAQRQVMRFAAQLRNQTQRRLASTEHAGENAFVRERRHVKEHAKGTTELWRKISLYTVPPALILASLNAYNLWNEHWEHWSHMPPLEERVEYPYQNIRTRNYQWGDGDKLE

Foldseek 3Di:
DPDPPPPVPVVVVVPPPPPPPPPCPPQVPDDPVNVVVVVVVVVCVVVVVVVVCCVVPPVVVVVVVVVVVVVVVVVVVVVVVVPDDDPVPDDDDPPPQDDPWFDPDPPRRDND

pLDDT: mean 81.76, std 17.39, range [50.16, 98.56]

Organism: Podospora anserina (strain S / ATCC MYA-4624 / DSM 980 / FGSC 10383) (NCBI:txid515849)

Secondary structure (DSSP, 8-state):
--SSSSTTTHHHHTTSSTT---TTSSSTT--HHHHHHHHHHHHHHHHHHHHHHHHHHTHHHHHHHHHHHHHHHHHHHHHHHHHSPPGGGS---TTSS--SS--SSTTSSS--

Solvent-accessible surface area (backbone atoms only — not comparable to full-atom values): 7213 Å² total; per-residue (Å²): 142,88,86,80,83,73,71,74,61,62,67,63,64,69,71,71,69,86,69,74,65,76,84,71,72,86,54,77,84,65,44,74,68,54,52,50,54,48,51,51,52,56,52,47,56,54,53,52,53,52,52,52,48,46,58,65,67,48,44,53,59,52,49,52,55,52,49,53,53,49,51,53,53,49,51,53,50,51,58,53,54,72,72,48,76,59,77,89,76,52,90,78,52,91,85,51,91,76,71,97,67,66,51,98,51,68,84,26,85,51,84,118

Nearest PDB structures (foldseek):
  9etz-assembly1_k  TM=7.997E-01  e=2.842E-04  Saccharomyces cerevisiae

InterPro domains:
  IPR001349 Cytochrome c oxidase, subunit VIa [PF02046] (16-110)
  IPR001349 Cytochrome c oxidase, subunit VIa [PTHR11504] (11-109)
  IPR036418 Cytochrome c oxidase, subunit VIa superfamily [G3DSA:4.10.95.10] (38-111)
  IPR036418 Cytochrome c oxidase, subunit VIa superfamily [SSF81411] (37-110)